Protein AF-A0A9D5S4V5-F1 (afdb_monomer_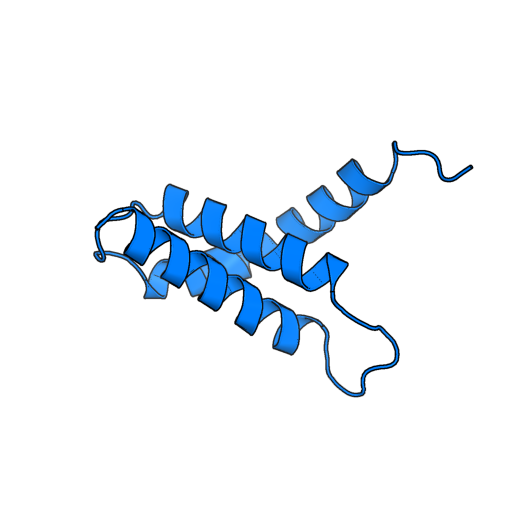lite)

Structure (mmCIF, N/CA/C/O backbone):
data_AF-A0A9D5S4V5-F1
#
_entry.id   AF-A0A9D5S4V5-F1
#
loop_
_atom_site.group_PDB
_atom_site.id
_atom_site.type_symbol
_atom_site.label_atom_id
_atom_site.label_alt_id
_atom_site.label_comp_id
_atom_site.label_asym_id
_atom_site.label_entity_id
_atom_site.label_seq_id
_atom_site.pdbx_PDB_ins_code
_atom_site.Cartn_x
_atom_site.Cartn_y
_atom_site.Cartn_z
_atom_site.occupancy
_atom_site.B_iso_or_equiv
_atom_site.auth_seq_id
_atom_site.auth_comp_id
_atom_site.auth_asym_id
_atom_site.auth_atom_id
_atom_site.pdbx_PDB_model_num
ATOM 1 N N . MET A 1 1 ? 31.356 -3.691 -5.078 1.00 38.34 1 MET A N 1
ATOM 2 C CA . MET A 1 1 ? 30.781 -3.312 -3.771 1.00 38.34 1 MET A CA 1
ATOM 3 C C . MET A 1 1 ? 29.621 -2.380 -4.083 1.00 38.34 1 MET A C 1
ATOM 5 O O . MET A 1 1 ? 29.890 -1.302 -4.583 1.00 38.34 1 MET A O 1
ATOM 9 N N . LYS A 1 2 ? 28.362 -2.835 -3.978 1.00 42.69 2 LYS A N 1
ATOM 10 C CA . LYS A 1 2 ? 27.200 -1.976 -4.269 1.00 42.69 2 LYS A CA 1
ATOM 11 C C . LYS A 1 2 ? 27.039 -0.988 -3.112 1.00 42.69 2 LYS A C 1
ATOM 13 O O . LYS A 1 2 ? 26.940 -1.411 -1.963 1.00 42.69 2 LYS A O 1
ATOM 18 N N . GLU A 1 3 ? 27.116 0.298 -3.428 1.00 38.75 3 GLU A N 1
ATOM 19 C CA . GLU A 1 3 ? 26.959 1.406 -2.491 1.00 38.75 3 GLU A CA 1
ATOM 20 C C . GLU A 1 3 ? 25.522 1.423 -1.949 1.00 38.75 3 GLU A C 1
ATOM 22 O O . GLU A 1 3 ? 24.575 1.704 -2.677 1.00 38.75 3 GLU A O 1
ATOM 27 N N . ASN A 1 4 ? 25.356 1.114 -0.660 1.00 47.47 4 ASN A N 1
ATOM 28 C CA . ASN A 1 4 ? 24.070 1.055 0.055 1.00 47.47 4 ASN A CA 1
ATOM 29 C C . ASN A 1 4 ? 23.458 2.450 0.344 1.00 47.47 4 ASN A C 1
ATOM 31 O O . ASN A 1 4 ? 22.797 2.632 1.362 1.00 47.47 4 ASN A O 1
ATOM 35 N N . GLY A 1 5 ? 23.718 3.444 -0.510 1.00 44.66 5 GLY A N 1
ATOM 36 C CA . GLY A 1 5 ? 23.200 4.812 -0.379 1.00 44.66 5 GLY A CA 1
ATOM 37 C C . GLY A 1 5 ? 22.085 5.165 -1.369 1.00 44.66 5 GLY A C 1
ATOM 38 O O . GLY A 1 5 ? 21.260 6.010 -1.054 1.00 44.66 5 GLY A O 1
ATOM 39 N N . ALA A 1 6 ? 22.028 4.506 -2.535 1.00 50.50 6 ALA A N 1
ATOM 40 C CA . ALA A 1 6 ? 21.065 4.830 -3.598 1.00 50.50 6 ALA A CA 1
ATOM 41 C C . ALA A 1 6 ? 19.704 4.121 -3.444 1.00 50.50 6 ALA A C 1
ATOM 43 O O . ALA A 1 6 ? 18.683 4.645 -3.880 1.00 50.50 6 ALA A O 1
ATOM 44 N N . ASP A 1 7 ? 19.677 2.964 -2.774 1.00 58.31 7 ASP A N 1
ATOM 45 C CA . ASP A 1 7 ? 18.470 2.133 -2.634 1.00 58.31 7 ASP A CA 1
ATOM 46 C C . ASP A 1 7 ? 17.373 2.847 -1.817 1.00 58.31 7 ASP A C 1
ATOM 48 O O . ASP A 1 7 ? 16.187 2.758 -2.131 1.00 58.31 7 ASP A O 1
ATOM 52 N N . CYS A 1 8 ? 17.771 3.626 -0.800 1.00 65.69 8 CYS A N 1
ATOM 53 C CA . CYS A 1 8 ? 16.841 4.410 0.016 1.00 65.69 8 CYS A CA 1
ATOM 54 C C . CYS A 1 8 ? 16.114 5.478 -0.812 1.00 65.69 8 CYS A C 1
ATOM 56 O O . CYS A 1 8 ? 14.893 5.595 -0.706 1.00 65.69 8 CYS A O 1
ATOM 58 N N . ASP A 1 9 ? 16.840 6.203 -1.667 1.00 79.44 9 ASP A N 1
ATOM 59 C CA . ASP A 1 9 ? 16.268 7.285 -2.472 1.00 79.44 9 ASP A CA 1
ATOM 60 C C . ASP A 1 9 ? 15.402 6.743 -3.620 1.00 79.44 9 ASP A C 1
ATOM 62 O O . ASP A 1 9 ? 14.331 7.286 -3.899 1.00 79.44 9 ASP A O 1
ATOM 66 N N . GLU A 1 10 ? 15.815 5.651 -4.274 1.00 84.81 10 GLU A N 1
ATOM 67 C CA . GLU A 1 10 ? 15.050 5.028 -5.364 1.00 84.81 10 GLU A CA 1
ATOM 68 C C . GLU A 1 10 ? 13.739 4.406 -4.863 1.00 84.81 10 GLU A C 1
ATOM 70 O O . GLU A 1 10 ? 12.682 4.592 -5.478 1.00 84.81 10 GLU A O 1
ATOM 75 N N . MET A 1 11 ? 13.774 3.709 -3.722 1.00 87.06 11 MET A N 1
ATOM 76 C CA . MET A 1 11 ? 12.567 3.151 -3.108 1.00 87.06 11 MET A CA 1
ATOM 77 C C . MET A 1 11 ? 11.631 4.252 -2.610 1.00 87.06 11 MET A C 1
ATOM 79 O O . MET A 1 11 ? 10.427 4.191 -2.860 1.00 87.06 11 MET A O 1
ATOM 83 N N . GLU A 1 12 ? 12.165 5.304 -1.987 1.00 88.88 12 GLU A N 1
ATOM 84 C CA . GLU A 1 12 ? 11.349 6.429 -1.533 1.00 88.88 12 GLU A CA 1
ATOM 85 C C . GLU A 1 12 ? 10.662 7.143 -2.711 1.00 88.88 12 GLU A C 1
ATOM 87 O O . GLU A 1 12 ? 9.479 7.491 -2.634 1.00 88.88 12 GLU A O 1
ATOM 92 N N . GLN A 1 13 ? 11.362 7.325 -3.834 1.00 91.38 13 GLN A N 1
ATOM 93 C CA . GLN A 1 13 ? 10.769 7.871 -5.057 1.00 91.38 13 GLN A CA 1
ATOM 94 C C . GLN A 1 13 ? 9.678 6.957 -5.622 1.00 91.38 13 GLN A C 1
ATOM 96 O O . GLN A 1 13 ? 8.609 7.447 -6.001 1.00 91.38 13 GLN A O 1
ATOM 101 N N . LEU A 1 14 ? 9.908 5.640 -5.636 1.00 90.62 14 LEU A N 1
ATOM 102 C CA . LEU A 1 14 ? 8.914 4.657 -6.061 1.00 90.62 14 LEU A CA 1
ATOM 103 C C . LEU A 1 14 ? 7.647 4.739 -5.199 1.00 90.62 14 LEU A C 1
ATOM 105 O O . LEU A 1 14 ? 6.533 4.745 -5.728 1.00 90.62 14 LEU A O 1
ATOM 109 N N . GLU A 1 15 ? 7.793 4.838 -3.882 1.00 92.94 15 GLU A N 1
ATOM 110 C CA . GLU A 1 15 ? 6.666 4.973 -2.957 1.00 92.94 15 GLU A CA 1
ATOM 111 C C . GLU A 1 15 ? 5.902 6.271 -3.180 1.00 92.94 15 GLU A C 1
ATOM 113 O O . GLU A 1 15 ? 4.678 6.250 -3.325 1.00 92.94 15 GLU A O 1
ATOM 118 N N . LYS A 1 16 ? 6.613 7.401 -3.269 1.00 92.12 16 LYS A N 1
ATOM 119 C CA . LYS A 1 16 ? 6.007 8.714 -3.521 1.00 92.12 16 LYS A CA 1
ATOM 120 C C . LYS A 1 16 ? 5.241 8.729 -4.843 1.00 92.12 16 LYS A C 1
ATOM 122 O O . LYS A 1 16 ? 4.111 9.218 -4.883 1.00 92.12 16 LYS A O 1
ATOM 127 N N . ALA A 1 17 ? 5.803 8.140 -5.900 1.00 93.31 17 ALA A N 1
ATOM 128 C CA . ALA A 1 17 ? 5.157 8.039 -7.208 1.00 93.31 17 ALA A CA 1
ATOM 129 C C . ALA A 1 17 ? 3.862 7.206 -7.166 1.00 93.31 17 ALA A C 1
ATOM 131 O O . ALA A 1 17 ? 2.907 7.505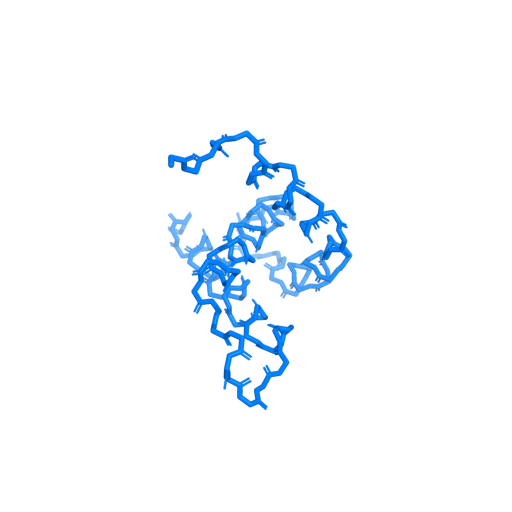 -7.885 1.00 93.31 17 ALA A O 1
ATOM 132 N N . ASN A 1 18 ? 3.798 6.194 -6.297 1.00 92.94 18 ASN A N 1
ATOM 133 C CA . ASN A 1 18 ? 2.656 5.283 -6.181 1.00 92.94 18 ASN A CA 1
ATOM 134 C C . ASN A 1 18 ? 1.717 5.604 -5.007 1.00 92.94 18 ASN A C 1
ATOM 136 O O . ASN A 1 18 ? 0.722 4.904 -4.810 1.00 92.94 18 ASN A O 1
ATOM 140 N N . MET A 1 19 ? 1.963 6.680 -4.256 1.00 94.19 19 MET A N 1
ATOM 141 C CA . MET A 1 19 ? 1.229 6.990 -3.027 1.00 94.19 19 MET A CA 1
ATOM 142 C C . MET A 1 19 ? -0.282 7.107 -3.258 1.00 94.19 19 MET A C 1
ATOM 144 O O . MET A 1 19 ? -1.072 6.504 -2.540 1.00 94.19 19 MET A O 1
ATOM 148 N N . ARG A 1 20 ? -0.712 7.814 -4.313 1.00 95.19 20 ARG A N 1
ATOM 149 C CA . ARG A 1 20 ? -2.147 7.958 -4.644 1.00 95.19 20 ARG A CA 1
ATOM 150 C C . ARG A 1 20 ? -2.818 6.613 -4.915 1.00 95.19 20 ARG A C 1
ATOM 152 O O . ARG A 1 20 ? -3.972 6.411 -4.540 1.00 95.19 20 ARG A O 1
ATOM 159 N N . PHE A 1 21 ? -2.091 5.705 -5.559 1.00 94.94 21 PHE A N 1
ATOM 160 C CA . PHE A 1 21 ? -2.572 4.362 -5.835 1.00 94.94 21 PHE A CA 1
ATOM 161 C C . PHE A 1 21 ? -2.683 3.543 -4.542 1.00 94.94 21 PHE A C 1
ATOM 163 O O . PHE A 1 21 ? -3.740 2.972 -4.283 1.00 94.94 21 PHE A O 1
ATOM 170 N N . ILE A 1 22 ? -1.652 3.568 -3.690 1.00 95.88 22 ILE A N 1
ATOM 171 C CA . ILE A 1 22 ? -1.670 2.908 -2.375 1.00 95.88 22 ILE A CA 1
ATOM 172 C C . ILE A 1 22 ? -2.842 3.417 -1.530 1.00 95.88 22 ILE A C 1
ATOM 174 O O . ILE A 1 22 ? -3.604 2.606 -1.013 1.00 95.88 22 ILE A O 1
ATOM 178 N N . VAL A 1 23 ? -3.049 4.737 -1.450 1.00 96.31 23 VAL A N 1
ATOM 179 C CA . VAL A 1 23 ? -4.183 5.332 -0.722 1.00 96.31 23 VAL A CA 1
ATOM 180 C C . VAL A 1 23 ? -5.522 4.851 -1.287 1.00 96.31 23 VAL A C 1
ATOM 182 O O . VAL A 1 23 ? -6.428 4.519 -0.526 1.00 96.31 23 VAL A O 1
ATOM 185 N N . SER A 1 24 ? -5.663 4.767 -2.614 1.00 96.31 24 SER A N 1
ATOM 186 C CA . SER A 1 24 ? -6.883 4.252 -3.250 1.00 96.31 24 SER A CA 1
ATOM 187 C C . SER A 1 24 ? -7.164 2.790 -2.884 1.00 96.31 24 SER A C 1
ATOM 189 O O . SER A 1 24 ? -8.316 2.445 -2.620 1.00 96.31 24 SER A O 1
ATOM 191 N N . VAL A 1 25 ? -6.130 1.944 -2.816 1.00 95.19 25 VAL A N 1
ATOM 192 C CA . VAL A 1 25 ? -6.268 0.549 -2.377 1.00 95.19 25 VAL A CA 1
ATOM 193 C C . VAL A 1 25 ? -6.587 0.485 -0.883 1.00 95.19 25 VAL A C 1
ATOM 195 O O . VAL A 1 25 ? -7.567 -0.151 -0.513 1.00 95.19 25 VAL A O 1
ATOM 198 N N . ALA A 1 26 ? -5.829 1.184 -0.034 1.00 95.88 26 ALA A N 1
ATOM 199 C CA . ALA A 1 26 ? -6.011 1.215 1.419 1.00 95.88 26 ALA A CA 1
ATOM 200 C C . ALA A 1 26 ? -7.405 1.711 1.836 1.00 95.88 26 ALA A C 1
ATOM 202 O O . ALA A 1 26 ? -8.009 1.156 2.753 1.00 95.88 26 ALA A O 1
ATOM 203 N N . ASN A 1 27 ? -7.970 2.686 1.115 1.00 95.81 27 ASN A N 1
ATOM 204 C CA . ASN A 1 27 ? -9.331 3.173 1.354 1.00 95.81 27 ASN A CA 1
ATOM 205 C C . ASN A 1 27 ? -10.399 2.066 1.266 1.00 95.81 27 ASN A C 1
ATOM 207 O O . ASN A 1 27 ? -11.417 2.155 1.948 1.00 95.81 27 ASN A O 1
ATOM 211 N N . GLN A 1 28 ? -10.169 1.005 0.484 1.00 94.81 28 GLN A N 1
ATOM 212 C CA . GLN A 1 28 ? -11.100 -0.128 0.36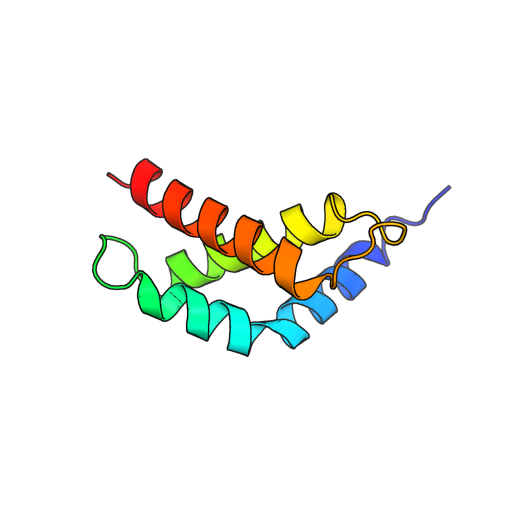2 1.00 94.81 28 GLN A CA 1
ATOM 213 C C . GLN A 1 28 ? -11.133 -1.013 1.620 1.00 94.81 28 GLN A C 1
ATOM 215 O O . GLN A 1 28 ? -12.078 -1.774 1.803 1.00 94.81 28 GLN A O 1
ATOM 220 N N . TYR A 1 29 ? -10.126 -0.901 2.492 1.00 94.50 29 TYR A N 1
ATOM 221 C CA . TYR A 1 29 ? -9.965 -1.705 3.708 1.00 94.50 29 TYR A CA 1
ATOM 222 C C . TYR A 1 29 ? -10.261 -0.918 4.994 1.00 94.50 29 TYR A C 1
ATOM 224 O O . TYR A 1 29 ? -10.036 -1.409 6.101 1.00 94.50 29 TYR A O 1
ATOM 232 N N . GLN A 1 30 ? -10.781 0.307 4.874 1.00 91.06 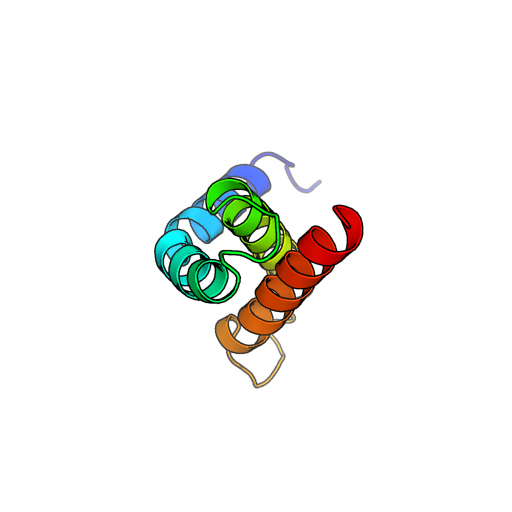30 GL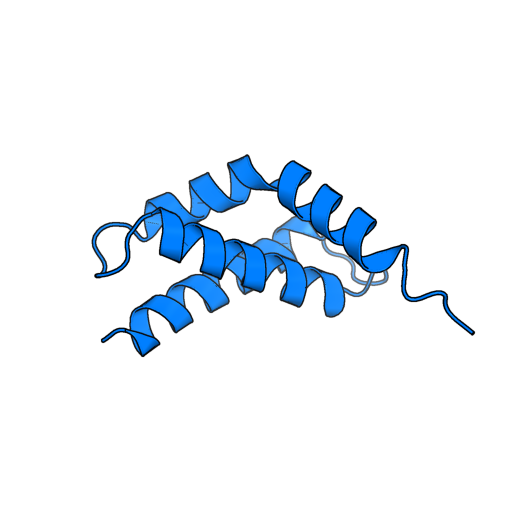N A N 1
ATOM 233 C CA . GLN A 1 30 ? -11.203 1.095 6.029 1.00 91.06 30 GLN A CA 1
ATOM 234 C C . GLN A 1 30 ? -12.283 0.380 6.855 1.00 91.06 30 GLN A C 1
ATOM 236 O O . GLN A 1 30 ? -13.031 -0.458 6.355 1.00 91.06 30 GLN A O 1
ATOM 241 N N . LYS A 1 31 ? -12.404 0.784 8.128 1.00 89.31 31 LYS A N 1
ATOM 242 C CA . LYS A 1 31 ? -13.382 0.259 9.104 1.00 89.31 31 LYS A CA 1
ATOM 243 C C . LYS A 1 31 ? -13.152 -1.202 9.516 1.00 89.31 31 LYS A C 1
ATOM 245 O O . LYS A 1 31 ? -14.027 -1.797 10.135 1.00 89.31 31 LYS A O 1
ATOM 250 N N . GLN A 1 32 ? -11.972 -1.756 9.238 1.00 88.75 32 GLN A N 1
ATOM 251 C CA . GLN A 1 32 ? -11.572 -3.104 9.659 1.00 88.75 32 GLN A CA 1
ATOM 252 C C . GLN A 1 32 ? -10.649 -3.099 10.895 1.00 88.75 32 GLN A C 1
ATOM 254 O O . GLN A 1 32 ? -9.859 -4.011 11.082 1.00 88.75 32 GLN A O 1
ATOM 259 N N . GLY A 1 33 ? -10.727 -2.065 11.742 1.00 86.31 33 GLY A N 1
ATOM 260 C CA . GLY A 1 33 ? -9.954 -1.974 12.994 1.00 86.31 33 GLY A CA 1
ATOM 261 C C . GLY A 1 33 ? -8.601 -1.255 12.893 1.00 86.31 33 GLY A C 1
ATOM 262 O O . GLY A 1 33 ? -8.009 -0.935 13.923 1.00 86.31 33 GLY A O 1
ATOM 263 N N . LEU A 1 34 ? -8.146 -0.929 11.681 1.00 92.94 34 LEU A N 1
ATOM 264 C CA . LEU A 1 34 ? -6.987 -0.064 11.430 1.00 92.94 34 LEU A CA 1
ATOM 265 C C . LEU A 1 34 ? -7.411 1.338 10.981 1.00 92.94 34 LEU A C 1
ATOM 267 O O . LEU A 1 34 ? -8.440 1.514 10.317 1.00 92.94 34 LEU A O 1
ATOM 271 N N . THR A 1 35 ? -6.597 2.338 11.322 1.00 95.19 35 THR A N 1
ATOM 272 C CA . THR A 1 35 ? -6.721 3.685 10.757 1.00 95.19 35 THR A CA 1
ATOM 273 C C . THR A 1 35 ? -6.270 3.688 9.295 1.00 95.19 35 THR A C 1
ATOM 275 O O . THR A 1 35 ? -5.562 2.793 8.833 1.00 95.19 35 THR A O 1
ATOM 278 N N . LEU A 1 36 ? -6.670 4.713 8.536 1.00 94.69 36 LEU A N 1
ATOM 279 C CA . LEU A 1 36 ? -6.213 4.857 7.151 1.00 94.69 36 LEU A CA 1
ATOM 280 C C . LEU A 1 36 ? -4.683 4.967 7.063 1.00 94.69 36 LEU A C 1
ATOM 282 O O . LEU A 1 36 ? -4.093 4.421 6.138 1.00 94.69 36 LEU A O 1
ATOM 286 N N . GLU A 1 37 ? -4.051 5.645 8.019 1.00 95.81 37 GLU A N 1
ATOM 287 C CA . GLU A 1 37 ? -2.597 5.799 8.074 1.00 95.81 37 GLU A CA 1
ATOM 288 C C . GLU A 1 37 ? -1.895 4.446 8.245 1.00 95.81 37 GLU A C 1
ATOM 290 O O . GLU A 1 37 ? -1.001 4.125 7.465 1.00 95.81 37 GLU A O 1
ATOM 295 N N . GLU A 1 38 ? -2.375 3.603 9.165 1.00 95.31 38 GLU A N 1
ATOM 296 C CA . GLU A 1 38 ? -1.831 2.255 9.370 1.00 95.31 38 GLU A CA 1
ATOM 297 C C . GLU A 1 38 ? -1.998 1.372 8.118 1.00 95.31 38 GLU A C 1
ATOM 299 O O . GLU A 1 38 ? -1.087 0.635 7.737 1.00 95.31 38 GLU A O 1
ATOM 304 N N . LEU A 1 39 ? -3.144 1.470 7.431 1.00 96.62 39 LEU A N 1
ATOM 305 C CA . LEU A 1 39 ? -3.394 0.752 6.174 1.00 96.62 39 LEU A CA 1
ATOM 306 C C . LEU A 1 39 ? -2.470 1.230 5.044 1.00 96.62 39 LEU A C 1
ATOM 308 O O . LEU A 1 39 ? -1.994 0.417 4.250 1.00 96.62 39 LEU A O 1
ATOM 312 N N . ILE A 1 40 ? -2.206 2.537 4.959 1.00 96.69 40 ILE A N 1
ATOM 313 C CA . ILE A 1 40 ? -1.265 3.103 3.987 1.00 96.69 40 ILE A CA 1
ATOM 314 C C . ILE A 1 40 ? 0.150 2.613 4.290 1.00 96.69 40 ILE A C 1
ATOM 316 O O . ILE A 1 40 ? 0.827 2.149 3.377 1.00 96.69 40 ILE A O 1
ATOM 320 N N . GLU A 1 41 ? 0.585 2.650 5.551 1.00 96.06 41 GLU A N 1
ATOM 321 C CA . GLU A 1 41 ? 1.913 2.177 5.949 1.00 96.06 41 GLU A CA 1
ATOM 322 C C . GLU A 1 41 ? 2.101 0.688 5.610 1.00 96.06 41 GLU A C 1
ATOM 324 O O . GLU A 1 41 ? 3.120 0.296 5.029 1.00 96.06 41 GLU A O 1
ATOM 329 N N . ALA A 1 42 ? 1.091 -0.142 5.889 1.00 96.56 42 ALA A N 1
ATOM 330 C CA . ALA A 1 42 ? 1.077 -1.547 5.497 1.00 96.56 42 ALA A CA 1
ATOM 331 C C . ALA A 1 42 ? 1.131 -1.719 3.969 1.00 96.56 42 ALA A C 1
ATOM 333 O O . ALA A 1 42 ? 1.915 -2.521 3.461 1.00 96.56 42 ALA A O 1
ATOM 334 N N . GLY A 1 43 ? 0.352 -0.943 3.213 1.00 97.00 43 GLY A N 1
ATOM 335 C CA . GLY A 1 43 ? 0.375 -0.966 1.751 1.00 97.00 43 GLY A CA 1
ATOM 336 C C . GLY A 1 43 ? 1.740 -0.589 1.167 1.00 97.00 43 GLY A C 1
ATOM 337 O O . GLY A 1 43 ? 2.236 -1.272 0.272 1.00 97.00 43 GLY A O 1
ATOM 338 N N . THR A 1 44 ? 2.389 0.438 1.715 1.00 96.31 44 THR A N 1
ATOM 339 C CA . THR A 1 44 ? 3.741 0.876 1.336 1.00 96.31 44 THR A CA 1
ATOM 340 C C . THR A 1 44 ? 4.783 -0.220 1.583 1.00 96.31 44 THR A C 1
ATOM 342 O O . THR A 1 44 ? 5.605 -0.500 0.706 1.00 96.31 44 THR A O 1
ATOM 345 N N . LYS A 1 45 ? 4.710 -0.922 2.725 1.00 95.62 45 LYS A N 1
ATOM 346 C CA . LYS A 1 45 ? 5.547 -2.108 3.003 1.00 95.62 45 LYS A CA 1
ATOM 347 C C . LYS A 1 45 ? 5.319 -3.214 1.966 1.00 95.62 45 LYS A C 1
ATOM 349 O O . LYS A 1 45 ? 6.280 -3.807 1.471 1.00 95.62 45 LYS A O 1
ATOM 354 N N . GLY A 1 46 ? 4.062 -3.447 1.584 1.00 95.69 46 GLY A N 1
ATOM 355 C CA . GLY A 1 46 ? 3.695 -4.369 0.510 1.00 95.69 46 GLY A CA 1
ATOM 356 C C . GLY A 1 46 ? 4.305 -3.987 -0.842 1.00 95.69 46 GLY A C 1
ATOM 357 O O . GLY A 1 46 ? 4.902 -4.836 -1.502 1.00 95.69 46 GLY A O 1
ATOM 358 N N . LEU A 1 47 ? 4.237 -2.710 -1.234 1.00 95.38 47 LEU A N 1
ATOM 359 C CA . LEU A 1 47 ? 4.850 -2.220 -2.473 1.00 95.38 47 LEU A CA 1
ATOM 360 C C . LEU A 1 47 ? 6.362 -2.486 -2.499 1.00 95.38 47 LEU A C 1
ATOM 362 O O . LEU A 1 47 ? 6.849 -3.049 -3.478 1.00 95.38 47 LEU A O 1
ATOM 366 N N . ARG A 1 48 ? 7.088 -2.146 -1.424 1.00 93.75 48 ARG A N 1
ATOM 367 C CA . ARG A 1 48 ? 8.537 -2.408 -1.310 1.00 93.75 48 ARG A CA 1
ATOM 368 C C . ARG A 1 48 ? 8.859 -3.892 -1.473 1.00 93.75 48 ARG A C 1
ATOM 370 O O . ARG A 1 48 ? 9.743 -4.262 -2.240 1.00 93.75 48 ARG A O 1
ATOM 377 N N . LYS A 1 49 ? 8.097 -4.761 -0.802 1.00 92.50 49 LYS A N 1
ATOM 378 C CA . LYS A 1 49 ? 8.253 -6.221 -0.900 1.00 92.50 49 LYS A CA 1
ATOM 379 C C . 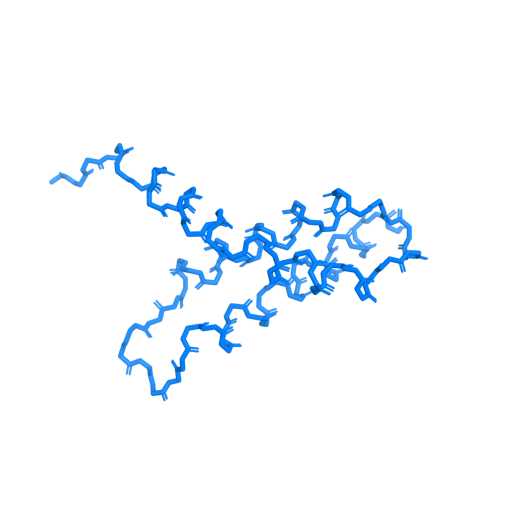LYS A 1 49 ? 8.006 -6.725 -2.325 1.00 92.50 49 LYS A C 1
ATOM 381 O O . LYS A 1 49 ? 8.730 -7.601 -2.797 1.00 92.50 49 LYS A O 1
ATOM 386 N N . GLY A 1 50 ? 7.013 -6.158 -3.009 1.00 92.19 50 GLY A N 1
ATOM 387 C CA . GLY A 1 50 ? 6.747 -6.420 -4.420 1.00 92.19 50 GLY A CA 1
ATOM 388 C C . GLY A 1 50 ? 7.887 -5.954 -5.324 1.00 92.19 50 GLY A C 1
ATOM 389 O O . GLY A 1 50 ? 8.318 -6.720 -6.177 1.00 92.19 50 GLY A O 1
ATOM 390 N N . ALA A 1 51 ? 8.430 -4.757 -5.100 1.00 91.19 51 ALA A N 1
ATOM 391 C CA . ALA A 1 51 ? 9.574 -4.222 -5.842 1.00 91.19 51 ALA A CA 1
ATOM 392 C C . ALA A 1 51 ? 10.810 -5.125 -5.728 1.00 91.19 51 ALA A C 1
ATOM 394 O O . ALA A 1 51 ? 11.386 -5.504 -6.743 1.00 91.19 51 ALA A O 1
ATOM 395 N N . MET A 1 52 ? 11.148 -5.570 -4.515 1.00 89.19 52 MET A N 1
ATOM 396 C CA . MET A 1 52 ? 12.292 -6.460 -4.269 1.00 89.19 52 MET A CA 1
ATOM 397 C C . MET A 1 52 ? 12.145 -7.848 -4.909 1.00 89.19 52 MET A C 1
ATOM 399 O O . MET A 1 52 ? 13.140 -8.516 -5.180 1.00 89.19 52 MET A O 1
ATOM 403 N N . LYS A 1 53 ? 10.909 -8.321 -5.107 1.00 88.12 53 LYS A N 1
ATOM 404 C CA . LYS A 1 53 ? 10.612 -9.660 -5.641 1.00 88.12 53 LYS A CA 1
ATOM 405 C C . LYS A 1 53 ? 10.202 -9.651 -7.111 1.00 88.12 53 LYS A C 1
ATOM 407 O O . LYS A 1 53 ? 9.845 -10.705 -7.634 1.00 88.12 53 LYS A O 1
ATOM 412 N N . TYR A 1 54 ? 10.147 -8.488 -7.746 1.00 88.38 54 TYR A N 1
ATOM 413 C CA . TYR A 1 54 ? 9.713 -8.379 -9.127 1.00 88.38 54 TYR A CA 1
ATOM 414 C C . TYR A 1 54 ? 10.863 -8.732 -10.069 1.00 88.38 54 TYR A C 1
ATOM 416 O O . TYR A 1 54 ? 11.958 -8.191 -9.946 1.00 88.38 54 TYR A O 1
ATOM 424 N N . ASN A 1 55 ? 10.603 -9.634 -11.017 1.00 86.25 55 ASN A N 1
ATOM 425 C CA . ASN A 1 55 ? 11.536 -9.929 -12.097 1.00 86.25 55 ASN A CA 1
ATOM 426 C C . ASN A 1 55 ? 11.132 -9.133 -13.347 1.00 86.25 55 ASN A C 1
ATOM 428 O O . ASN A 1 55 ? 10.002 -9.255 -13.815 1.00 86.25 55 ASN A O 1
ATOM 432 N N . LEU A 1 56 ? 12.063 -8.345 -13.892 1.00 77.81 56 LEU A N 1
ATOM 433 C CA . LEU A 1 56 ? 11.869 -7.558 -15.114 1.00 77.81 56 LEU A CA 1
ATOM 434 C C . LEU A 1 56 ? 11.699 -8.423 -16.369 1.00 77.81 56 LEU A C 1
ATOM 436 O O . LEU A 1 56 ? 11.142 -7.947 -17.351 1.00 77.81 56 LEU A O 1
ATOM 440 N N . GLU A 1 57 ? 12.143 -9.681 -16.333 1.00 84.56 57 GLU A N 1
ATOM 441 C CA . GLU A 1 57 ? 11.965 -10.644 -17.428 1.00 84.56 57 GLU A CA 1
ATOM 442 C C . GLU A 1 57 ? 10.558 -11.261 -17.461 1.00 84.56 57 GLU A C 1
ATOM 444 O O . GLU A 1 57 ? 10.242 -12.054 -18.346 1.00 84.56 57 GLU A O 1
ATOM 449 N N . ALA A 1 58 ? 9.705 -10.933 -16.487 1.00 77.81 58 ALA A N 1
ATOM 450 C CA . ALA A 1 58 ? 8.339 -11.422 -16.451 1.00 77.81 58 ALA A CA 1
ATOM 451 C C . ALA A 1 58 ? 7.440 -10.662 -17.442 1.00 77.81 58 ALA A C 1
ATOM 453 O O . ALA A 1 58 ? 7.463 -9.436 -17.510 1.00 77.81 58 ALA A O 1
ATOM 454 N N . ASP A 1 59 ? 6.573 -11.387 -18.152 1.00 81.81 59 ASP A N 1
ATOM 455 C CA . ASP A 1 59 ? 5.705 -10.863 -19.224 1.00 81.81 59 ASP A CA 1
ATOM 456 C C . ASP A 1 59 ? 4.526 -9.986 -18.725 1.00 81.81 59 ASP A C 1
ATOM 458 O O . ASP A 1 59 ? 3.584 -9.685 -19.455 1.00 81.81 59 ASP A O 1
ATOM 462 N N . PHE A 1 60 ? 4.531 -9.564 -17.456 1.00 82.94 60 PHE A N 1
ATOM 463 C CA . PHE A 1 60 ? 3.460 -8.765 -16.854 1.00 82.94 60 PHE A CA 1
ATOM 464 C C . PHE A 1 60 ? 3.974 -7.438 -16.303 1.00 82.94 60 PHE A C 1
ATOM 466 O O . PHE A 1 60 ? 5.084 -7.325 -15.802 1.00 82.94 60 PHE A O 1
ATOM 473 N N . LYS A 1 61 ? 3.117 -6.411 -16.334 1.00 86.75 61 LYS A N 1
ATOM 474 C CA . LYS A 1 61 ? 3.455 -5.080 -15.815 1.00 86.75 61 LYS A CA 1
ATOM 475 C C . LYS A 1 61 ? 3.681 -5.124 -14.301 1.00 86.75 61 LYS A C 1
ATOM 477 O O . LYS A 1 61 ? 2.829 -5.633 -13.573 1.00 86.75 61 LYS A O 1
ATOM 482 N N . PHE A 1 62 ? 4.734 -4.455 -13.829 1.00 86.38 62 PHE A N 1
ATOM 483 C CA . PHE A 1 62 ? 5.054 -4.290 -12.404 1.00 86.38 62 PHE A CA 1
ATOM 484 C C . PHE A 1 62 ? 3.845 -3.932 -11.530 1.00 86.38 62 PHE A C 1
ATOM 486 O O . PHE A 1 62 ? 3.644 -4.534 -10.478 1.00 86.38 62 PHE A O 1
ATOM 493 N N . ILE A 1 63 ? 2.999 -3.002 -11.988 1.00 86.31 63 ILE A N 1
ATOM 494 C CA . ILE A 1 63 ? 1.827 -2.547 -11.225 1.00 86.31 63 ILE A CA 1
ATOM 495 C C . ILE A 1 63 ? 0.910 -3.720 -10.867 1.00 86.31 63 ILE A C 1
ATOM 497 O O . ILE A 1 63 ? 0.479 -3.809 -9.723 1.00 86.31 63 ILE A O 1
ATOM 501 N N . ALA A 1 64 ? 0.657 -4.648 -11.797 1.00 87.81 64 ALA A N 1
ATOM 502 C CA . ALA A 1 64 ? -0.214 -5.798 -11.550 1.00 87.81 64 ALA A CA 1
ATOM 503 C C . ALA A 1 64 ? 0.319 -6.688 -10.413 1.00 87.81 64 ALA A C 1
ATOM 505 O O . ALA A 1 64 ? -0.451 -7.161 -9.578 1.00 87.81 64 ALA A O 1
ATOM 506 N N . TYR A 1 65 ? 1.639 -6.852 -10.339 1.00 90.81 65 TYR A N 1
ATOM 507 C CA . TYR A 1 65 ? 2.308 -7.602 -9.279 1.00 90.81 65 TYR A CA 1
ATOM 508 C C . TYR A 1 65 ? 2.320 -6.852 -7.949 1.00 90.81 65 TYR A C 1
ATOM 510 O O . TYR A 1 65 ? 1.996 -7.421 -6.907 1.00 90.81 65 TYR A O 1
ATOM 518 N N . ALA A 1 66 ? 2.628 -5.555 -7.985 1.00 92.12 66 ALA A N 1
ATOM 519 C CA . ALA A 1 66 ? 2.629 -4.697 -6.811 1.00 92.12 66 ALA A CA 1
ATOM 520 C C . ALA A 1 66 ? 1.259 -4.670 -6.117 1.00 92.12 66 ALA A C 1
ATOM 522 O O . ALA A 1 66 ? 1.206 -4.753 -4.891 1.00 92.12 66 ALA A O 1
ATOM 523 N N . VAL A 1 67 ? 0.149 -4.631 -6.873 1.00 93.69 67 VAL A N 1
ATOM 524 C CA . VAL A 1 67 ? -1.213 -4.651 -6.303 1.00 93.69 67 VAL A CA 1
ATOM 525 C C . VAL A 1 67 ? -1.418 -5.851 -5.379 1.00 93.69 67 VAL A C 1
ATOM 527 O O . VAL A 1 67 ? -1.994 -5.699 -4.301 1.00 93.69 67 VAL A O 1
ATOM 530 N N . TRP A 1 68 ? -0.953 -7.038 -5.780 1.00 94.00 68 TRP A N 1
ATOM 531 C CA . TRP A 1 68 ? -1.107 -8.246 -4.973 1.00 94.00 68 TRP A CA 1
ATOM 532 C C . TRP A 1 68 ? -0.369 -8.122 -3.637 1.00 94.00 68 TRP A C 1
ATOM 534 O O . TRP A 1 68 ? -0.961 -8.371 -2.589 1.00 94.00 68 TRP A O 1
ATOM 544 N N . TRP A 1 69 ? 0.882 -7.653 -3.655 1.00 95.69 69 TRP A N 1
ATOM 545 C CA . TRP A 1 69 ? 1.670 -7.468 -2.434 1.00 95.69 69 TRP A CA 1
ATOM 546 C C . TRP A 1 69 ? 1.123 -6.368 -1.525 1.00 95.69 69 TRP A C 1
ATOM 548 O O . TRP A 1 69 ? 1.123 -6.534 -0.307 1.00 95.69 69 TRP A O 1
ATOM 558 N N . ILE A 1 70 ? 0.617 -5.273 -2.101 1.00 95.88 70 ILE A N 1
ATOM 559 C CA . ILE A 1 70 ? -0.044 -4.195 -1.352 1.00 95.88 70 ILE A CA 1
ATOM 560 C C . ILE A 1 70 ? -1.267 -4.757 -0.619 1.00 95.88 70 ILE A C 1
ATOM 562 O O . ILE A 1 70 ? -1.394 -4.580 0.591 1.00 95.88 70 ILE A O 1
ATOM 566 N N . ARG A 1 71 ? -2.139 -5.491 -1.323 1.00 96.06 71 ARG A N 1
ATOM 567 C CA . ARG A 1 71 ? -3.331 -6.110 -0.723 1.00 96.06 71 ARG A CA 1
ATOM 568 C C . ARG A 1 71 ? -2.971 -7.140 0.343 1.00 96.06 71 ARG A C 1
ATOM 570 O O . ARG A 1 71 ? -3.545 -7.098 1.425 1.00 96.06 71 ARG A O 1
ATOM 577 N N . GLN A 1 72 ? -2.008 -8.019 0.060 1.00 96.44 72 GLN A N 1
ATOM 578 C CA . GLN A 1 72 ? -1.532 -9.029 1.009 1.00 96.44 72 GLN A CA 1
ATOM 579 C C . GLN A 1 72 ? -1.047 -8.371 2.301 1.00 96.44 72 GLN A C 1
ATOM 581 O O . GLN A 1 72 ? -1.405 -8.825 3.384 1.00 96.44 72 GLN A O 1
ATOM 586 N N . SER A 1 73 ? -0.238 -7.314 2.195 1.00 97.19 73 SER A N 1
ATOM 587 C CA . SER A 1 73 ? 0.336 -6.644 3.363 1.00 97.19 73 SER A CA 1
ATOM 588 C C . SER A 1 73 ? -0.724 -5.914 4.187 1.00 97.19 73 SER A C 1
ATOM 590 O O . SER A 1 73 ? -0.665 -5.941 5.412 1.00 97.19 73 SER A O 1
ATOM 592 N N . ILE A 1 74 ? -1.712 -5.299 3.531 1.00 96.00 74 ILE A N 1
ATOM 593 C CA . ILE A 1 74 ? -2.846 -4.665 4.212 1.00 96.00 74 ILE A CA 1
ATOM 594 C C . ILE A 1 74 ? -3.680 -5.706 4.964 1.00 96.00 74 ILE A C 1
ATOM 596 O O . ILE A 1 74 ? -3.970 -5.518 6.140 1.00 96.00 74 ILE A O 1
ATOM 600 N N . MET A 1 75 ? -4.043 -6.809 4.306 1.00 95.44 75 MET A N 1
ATOM 601 C CA . MET A 1 75 ? -4.828 -7.879 4.929 1.00 95.44 75 MET A CA 1
ATOM 602 C C . MET A 1 75 ? -4.101 -8.482 6.132 1.00 95.44 75 MET A C 1
ATOM 604 O O . MET A 1 75 ? -4.699 -8.603 7.195 1.00 95.44 75 MET A O 1
ATOM 608 N N . GLN A 1 76 ? -2.802 -8.755 5.993 1.00 95.75 76 GLN A N 1
ATOM 609 C CA . GLN A 1 76 ? -1.984 -9.261 7.091 1.00 95.75 76 GLN A CA 1
ATOM 610 C C . GLN A 1 76 ? -1.974 -8.296 8.286 1.00 95.75 76 GLN A C 1
ATOM 612 O O . GLN A 1 76 ? -2.167 -8.732 9.414 1.00 95.75 76 GLN A O 1
ATOM 617 N N . ALA A 1 77 ? -1.814 -6.989 8.052 1.00 95.25 77 ALA A N 1
ATOM 618 C CA . ALA A 1 77 ? -1.828 -6.000 9.130 1.00 95.25 77 ALA A CA 1
ATOM 619 C C . ALA A 1 77 ? -3.179 -5.951 9.870 1.00 95.25 77 ALA A C 1
ATOM 621 O O . ALA A 1 77 ? -3.221 -5.729 11.079 1.00 95.25 77 ALA A O 1
ATOM 622 N N . ILE A 1 78 ? -4.288 -6.157 9.150 1.00 94.25 78 ILE A N 1
ATOM 623 C CA . ILE A 1 78 ? -5.632 -6.234 9.741 1.00 94.25 78 ILE A CA 1
ATOM 624 C C . ILE A 1 78 ? -5.759 -7.486 10.614 1.00 94.25 78 ILE A C 1
ATOM 626 O O . ILE A 1 78 ? -6.302 -7.410 11.713 1.00 94.25 78 ILE A O 1
ATOM 630 N N . GLU A 1 79 ? -5.259 -8.627 10.137 1.00 93.75 79 GLU A N 1
ATOM 631 C CA . GLU A 1 79 ? -5.287 -9.893 10.876 1.00 93.75 79 GLU A CA 1
ATOM 632 C C . GLU A 1 79 ? -4.403 -9.857 12.129 1.00 93.75 79 GLU A C 1
ATOM 634 O O . GLU A 1 79 ? -4.819 -10.354 13.168 1.00 93.75 79 GLU A O 1
ATOM 639 N N . GLU A 1 80 ? -3.225 -9.231 12.065 1.00 90.62 80 GLU A N 1
ATOM 640 C CA . GLU A 1 80 ? -2.288 -9.123 13.195 1.00 90.62 80 GLU A CA 1
ATOM 641 C C . GLU A 1 80 ? -2.793 -8.216 14.330 1.00 90.62 80 GLU A C 1
ATOM 643 O O . GLU A 1 80 ? -2.379 -8.383 15.476 1.00 90.62 80 GLU A O 1
ATOM 648 N N . LYS A 1 81 ? -3.679 -7.253 14.036 1.00 81.50 81 LYS A N 1
ATOM 649 C CA . LYS A 1 81 ? -4.269 -6.353 15.046 1.00 81.50 81 LYS A CA 1
ATOM 650 C C . LYS A 1 81 ? -5.522 -6.927 15.723 1.00 81.50 81 LYS A C 1
ATOM 652 O O . LYS A 1 81 ? -6.030 -6.319 16.667 1.00 81.50 81 LYS A O 1
ATOM 657 N N . LYS A 1 82 ? -6.047 -8.044 15.223 1.00 70.50 82 LYS A N 1
ATOM 658 C CA . LYS A 1 82 ? -7.276 -8.675 15.710 1.00 70.50 82 LYS A CA 1
ATOM 659 C C . LYS A 1 82 ? -7.013 -9.597 16.898 1.00 70.50 82 LYS A C 1
ATOM 661 O O . LYS A 1 82 ? -7.875 -9.593 17.804 1.00 70.50 82 LYS A O 1
#

Foldseek 3Di:
DDPPPVVVVVLVVVCVVCQVVLLVLLVVVPPLQDDSVLLSVQLSVLLVVLVVPDDPPDPDDSVVSSSVSSNVSSVVSSVVND

pLDDT: mean 87.35, std 14.12, range [38.34, 97.19]

Radius of gyration: 13.55 Å; chains: 1; bounding box: 44×20×35 Å

Sequence (82 aa):
MKENGADCDEMEQLEKANMRFIVSVANQYQKQGLTLEELIEAGTKGLRKGAMKYNLEADFKFIAYAVWWIRQSIMQAIEEKK

Secondary structure (DSSP, 8-state):
---TTHHHHHHHHHHHHHHHHHHHHHHTTTTSSS-HHHHHHHHHHHHHHHHHH--TTSSS-HHHHHHHHHHHHHHHHHHHT-